Protein AF-Q5C253-F1 (afdb_monomer_lite)

InterPro domains:
  IPR012462 UFSP1/2/DUB, catalytic domain [PF07910] (53-131)

Secondary structure (DSSP, 8-state):
-GGGGT--SSS----GGG-SS--HHHHHHHS--SS-EE-GGGGSPPPTT--------S--EE--TT-TT---TTT-HHHHHHHHHHHHHHHHTSS---PPPPHHHHHHHHHHTTSS-GGGTT------TT--

Foldseek 3Di:
DQVVVVHDPVADCDAQLNDPDHDVLLCVAANDDPQKDKPPVVPDDDDPPDDDDDDDPFIWIQFDACPPNDHLPPACPVVRVVLRVVRRCCSSVVDPHDHRDDPLSLQVVCVVVVNDPPVSRPDSHHDDPVSD

Organism: Schistosoma japonicum (NCBI:txid6182)

Radius of gyration: 17.46 Å; chains: 1; bounding box: 48×32×50 Å

Sequence (132 aa):
MTQKLGFPLDTPLFRRGQALHPVPTIVNWLGPSSELLVCPHEVVKQPPNVGPTYIVTGRYTYKHYLQDGVDDRNWGCAYRSLQTLISWLMWQGEITPGPLPSLRDIQASIVRFGDKPKSFIGSCQWIGSLEL

Structure (mmCIF, N/CA/C/O backbone):
data_AF-Q5C253-F1
#
_entry.id   AF-Q5C253-F1
#
loop_
_atom_site.group_PDB
_atom_site.id
_atom_site.type_symbol
_atom_site.label_atom_id
_atom_site.label_alt_id
_atom_site.label_comp_id
_atom_site.label_asym_id
_atom_site.label_entity_id
_atom_site.label_seq_id
_atom_site.pdbx_PDB_ins_code
_atom_site.Cartn_x
_atom_site.Cartn_y
_atom_site.Cartn_z
_atom_site.occupancy
_atom_site.B_iso_or_equiv
_atom_site.auth_seq_id
_atom_site.auth_comp_id
_atom_site.auth_asym_id
_atom_site.auth_atom_id
_atom_site.pdbx_PDB_model_num
ATOM 1 N N . MET A 1 1 ? 29.293 -9.230 -5.051 1.00 64.81 1 MET A N 1
ATOM 2 C CA . MET A 1 1 ? 28.663 -9.648 -6.325 1.00 64.81 1 MET A CA 1
ATOM 3 C C . MET A 1 1 ? 28.600 -8.475 -7.297 1.00 64.81 1 MET A C 1
ATOM 5 O O . MET A 1 1 ? 29.201 -8.567 -8.353 1.00 64.81 1 MET A O 1
ATOM 9 N N . THR A 1 2 ? 28.008 -7.351 -6.891 1.00 73.94 2 THR A N 1
ATOM 10 C CA . THR A 1 2 ? 27.817 -6.118 -7.680 1.00 73.94 2 THR A CA 1
ATOM 11 C C . THR A 1 2 ? 29.086 -5.570 -8.351 1.00 73.94 2 THR A C 1
ATOM 13 O O . THR A 1 2 ? 29.124 -5.470 -9.571 1.00 73.94 2 THR A O 1
ATOM 16 N N . GLN A 1 3 ? 30.171 -5.345 -7.595 1.00 74.19 3 GLN A N 1
ATOM 17 C CA . GLN A 1 3 ? 31.444 -4.827 -8.133 1.00 74.19 3 GLN A CA 1
ATOM 18 C C . GLN A 1 3 ? 32.096 -5.750 -9.180 1.00 74.19 3 GLN A C 1
ATOM 20 O O . GLN A 1 3 ? 32.710 -5.277 -10.128 1.00 74.19 3 GLN A O 1
ATOM 25 N N . LYS A 1 4 ? 31.944 -7.074 -9.033 1.00 81.88 4 LYS A N 1
ATOM 26 C CA . LYS A 1 4 ? 32.521 -8.059 -9.967 1.00 81.88 4 LYS A CA 1
ATOM 27 C C . LYS A 1 4 ? 31.794 -8.099 -11.313 1.00 81.88 4 LYS A C 1
ATOM 29 O O . LYS A 1 4 ? 32.360 -8.578 -12.284 1.00 81.88 4 LYS A O 1
ATOM 34 N N . LEU A 1 5 ? 30.549 -7.629 -11.348 1.00 84.06 5 LEU A N 1
ATOM 35 C CA . LEU A 1 5 ? 29.691 -7.624 -12.531 1.00 84.06 5 LEU A CA 1
ATOM 36 C C . LEU A 1 5 ? 29.575 -6.224 -13.160 1.00 84.06 5 LEU A C 1
ATOM 38 O O . LEU A 1 5 ? 28.800 -6.045 -14.091 1.00 84.06 5 LEU A O 1
ATOM 42 N N . GLY A 1 6 ? 30.328 -5.235 -12.657 1.00 84.81 6 GLY A N 1
ATOM 43 C CA . GLY A 1 6 ? 30.317 -3.865 -13.182 1.00 84.81 6 GLY A CA 1
ATOM 44 C C . GLY A 1 6 ? 29.033 -3.084 -12.890 1.00 84.81 6 GLY A C 1
ATOM 45 O O . GLY A 1 6 ? 28.764 -2.090 -13.556 1.00 84.81 6 GLY A O 1
ATOM 46 N N . PHE A 1 7 ? 28.231 -3.524 -11.918 1.00 83.12 7 PHE A N 1
ATOM 47 C CA . PHE A 1 7 ? 26.975 -2.861 -11.580 1.00 83.12 7 PHE A CA 1
ATOM 48 C C . PHE A 1 7 ? 27.168 -1.681 -10.607 1.00 83.12 7 PHE A C 1
ATOM 50 O O . PHE A 1 7 ? 28.093 -1.722 -9.786 1.00 83.12 7 PHE A O 1
ATOM 57 N N . PRO A 1 8 ? 26.274 -0.669 -10.644 1.00 81.44 8 PRO A N 1
ATOM 58 C CA . PRO A 1 8 ? 26.268 0.435 -9.685 1.00 81.44 8 PRO A CA 1
ATOM 59 C C . PRO A 1 8 ? 26.183 -0.058 -8.234 1.00 81.44 8 PRO A C 1
ATOM 61 O O . PRO A 1 8 ? 25.472 -1.017 -7.935 1.00 81.44 8 PRO A O 1
ATOM 64 N N . LEU A 1 9 ? 26.930 0.583 -7.330 1.00 81.12 9 LEU A N 1
ATOM 65 C CA . LEU A 1 9 ? 26.964 0.227 -5.903 1.00 81.12 9 LEU A CA 1
ATOM 66 C C . LEU A 1 9 ? 25.911 0.969 -5.066 1.00 81.12 9 LEU A C 1
ATOM 68 O O . LEU A 1 9 ? 25.680 0.598 -3.919 1.00 81.12 9 LEU A O 1
ATOM 72 N N . ASP A 1 10 ? 25.292 2.002 -5.633 1.00 82.06 10 ASP A N 1
ATOM 73 C CA . ASP A 1 10 ? 24.232 2.817 -5.029 1.00 82.06 10 ASP A CA 1
ATOM 74 C C . ASP A 1 10 ? 22.848 2.159 -5.120 1.00 82.06 10 ASP A C 1
ATOM 76 O O . ASP A 1 10 ? 21.950 2.481 -4.347 1.00 82.06 10 ASP A O 1
ATOM 80 N N . THR A 1 11 ? 22.692 1.201 -6.034 1.00 72.75 11 THR A N 1
ATOM 81 C CA . THR A 1 11 ? 21.436 0.501 -6.272 1.00 72.75 11 THR A CA 1
ATOM 82 C C . THR A 1 11 ? 21.548 -0.944 -5.790 1.00 72.75 11 THR A C 1
ATOM 84 O O . THR A 1 11 ? 22.393 -1.705 -6.278 1.00 72.75 11 THR A O 1
ATOM 87 N N . PRO A 1 12 ? 20.702 -1.388 -4.848 1.00 73.81 12 PRO A N 1
ATOM 88 C CA . PRO A 1 12 ? 20.632 -2.800 -4.523 1.00 73.81 12 PRO A CA 1
ATOM 89 C C . PRO A 1 12 ? 20.084 -3.555 -5.737 1.00 73.81 12 PRO A C 1
ATOM 91 O O . PRO A 1 12 ? 18.991 -3.256 -6.198 1.00 73.81 12 PRO A O 1
ATOM 94 N N . LEU A 1 13 ? 20.849 -4.509 -6.269 1.00 73.31 13 LEU A N 1
ATOM 95 C CA . LEU A 1 13 ? 20.460 -5.295 -7.455 1.00 73.31 13 LEU A CA 1
ATOM 96 C C . LEU A 1 13 ? 20.352 -6.800 -7.182 1.00 73.31 13 LEU A C 1
ATOM 98 O O . LEU A 1 13 ? 19.805 -7.549 -7.983 1.00 73.31 13 LEU A O 1
ATOM 102 N N . PHE A 1 14 ? 20.889 -7.257 -6.049 1.00 77.81 14 PHE A N 1
ATOM 103 C CA . PHE A 1 14 ? 20.964 -8.674 -5.686 1.00 77.81 14 PHE A CA 1
ATOM 104 C C . PHE A 1 14 ? 20.237 -8.949 -4.367 1.00 77.81 14 PHE A C 1
ATOM 106 O O . PHE A 1 14 ? 20.793 -9.571 -3.459 1.00 77.81 14 PHE A O 1
ATOM 113 N N . ARG A 1 15 ? 18.995 -8.468 -4.235 1.00 74.31 15 ARG A N 1
ATOM 114 C CA . ARG A 1 15 ? 18.110 -8.829 -3.115 1.00 74.31 15 ARG A CA 1
ATOM 115 C C . ARG A 1 15 ? 17.154 -9.944 -3.523 1.00 74.31 15 ARG A C 1
ATOM 117 O O . ARG A 1 15 ? 16.723 -10.018 -4.668 1.00 74.31 15 ARG A O 1
ATOM 124 N N . ARG A 1 16 ? 16.771 -10.801 -2.568 1.00 67.88 16 ARG A N 1
ATOM 125 C CA . ARG A 1 16 ? 15.844 -11.926 -2.823 1.00 67.88 16 ARG A CA 1
ATOM 126 C C . ARG A 1 16 ? 14.504 -11.472 -3.420 1.00 67.88 16 ARG A C 1
ATOM 128 O O . ARG A 1 16 ? 13.940 -12.203 -4.224 1.00 67.88 16 ARG A O 1
ATOM 135 N N . GLY A 1 17 ? 14.020 -10.283 -3.048 1.00 64.81 17 GLY A N 1
ATOM 136 C CA . GLY A 1 17 ? 12.795 -9.701 -3.609 1.00 64.81 17 GLY A CA 1
ATOM 137 C C . GLY A 1 17 ? 12.914 -9.312 -5.088 1.00 64.81 17 GLY A C 1
ATOM 138 O O . GLY A 1 17 ? 11.961 -9.464 -5.848 1.00 64.81 17 GLY A O 1
ATOM 139 N N . GLN A 1 18 ? 14.114 -8.922 -5.524 1.00 73.12 18 GLN A N 1
ATOM 140 C CA . GLN A 1 18 ? 14.404 -8.480 -6.893 1.00 73.12 18 GLN A CA 1
ATOM 141 C C . GLN A 1 18 ? 14.678 -9.640 -7.858 1.00 73.12 18 GLN A C 1
ATOM 143 O O . GLN A 1 18 ? 14.980 -9.422 -9.030 1.00 73.12 18 GLN A O 1
ATOM 148 N N . ALA A 1 19 ? 14.587 -10.886 -7.386 1.00 74.19 19 ALA A N 1
ATOM 149 C CA . ALA A 1 19 ? 14.755 -12.049 -8.239 1.00 74.19 19 ALA A CA 1
ATOM 150 C C . ALA A 1 19 ? 13.689 -12.066 -9.351 1.00 74.19 19 ALA A C 1
ATOM 152 O O . ALA A 1 19 ? 12.502 -11.820 -9.109 1.00 74.19 19 ALA A O 1
ATOM 153 N N . LEU A 1 20 ? 14.109 -12.403 -10.579 1.00 67.69 20 LEU A N 1
ATOM 154 C CA . LEU A 1 20 ? 13.197 -12.559 -11.721 1.00 67.69 20 LEU A CA 1
ATOM 155 C C . LEU A 1 20 ? 12.074 -13.544 -11.386 1.00 67.69 20 LEU A C 1
ATOM 157 O O . LEU A 1 20 ? 10.906 -13.231 -11.614 1.00 67.69 20 LEU A O 1
ATOM 161 N N . HIS A 1 21 ? 12.442 -14.658 -10.750 1.00 72.69 21 HIS A N 1
ATOM 162 C CA . HIS A 1 21 ? 11.536 -15.587 -10.087 1.00 72.69 21 HIS A CA 1
ATOM 163 C C . HIS A 1 21 ? 11.567 -15.316 -8.581 1.00 72.69 21 HIS A C 1
ATOM 165 O O . HIS A 1 21 ? 12.562 -15.653 -7.929 1.00 72.69 21 HIS A O 1
ATOM 171 N N . PRO A 1 22 ? 10.527 -14.682 -8.017 1.00 71.12 22 PRO A N 1
ATOM 172 C CA . PRO A 1 22 ? 10.497 -14.396 -6.594 1.00 71.12 22 PRO A CA 1
ATOM 173 C C . PRO A 1 22 ? 10.530 -15.682 -5.777 1.00 71.12 22 PRO A C 1
ATOM 175 O O . PRO A 1 22 ? 9.996 -16.713 -6.189 1.00 71.12 22 PRO A O 1
ATOM 178 N N . VAL A 1 23 ? 11.121 -15.613 -4.584 1.00 76.62 23 VAL A N 1
ATOM 179 C CA . VAL A 1 23 ? 11.078 -16.746 -3.655 1.00 76.62 23 VAL A CA 1
ATOM 180 C C . VAL A 1 23 ? 9.616 -17.091 -3.317 1.00 76.62 23 VAL A C 1
ATOM 182 O O . VAL A 1 23 ? 8.826 -16.167 -3.092 1.00 76.62 23 VAL A O 1
ATOM 185 N N . PRO A 1 24 ? 9.240 -18.384 -3.233 1.00 79.94 24 PRO A N 1
ATOM 186 C CA . PRO A 1 24 ? 7.850 -18.794 -3.003 1.00 79.94 24 PRO A CA 1
ATOM 187 C C . PRO A 1 24 ? 7.199 -18.117 -1.791 1.00 79.94 24 PRO A C 1
ATOM 189 O O . PRO A 1 24 ? 6.029 -17.757 -1.820 1.00 79.94 24 PRO A O 1
ATOM 192 N N . THR A 1 25 ? 7.981 -17.858 -0.742 1.00 79.56 25 THR A N 1
ATOM 193 C CA . THR A 1 25 ? 7.508 -17.187 0.472 1.00 79.56 25 THR A CA 1
ATOM 194 C C . THR A 1 25 ? 7.038 -15.750 0.242 1.00 79.56 25 THR A C 1
ATOM 196 O O . THR A 1 25 ? 6.094 -15.334 0.899 1.00 79.56 25 THR A O 1
ATOM 199 N N . ILE A 1 26 ? 7.646 -14.993 -0.680 1.00 85.31 26 ILE A N 1
ATOM 200 C CA . ILE A 1 26 ? 7.186 -13.637 -1.036 1.00 85.31 26 ILE A CA 1
ATOM 201 C C . ILE A 1 26 ? 5.883 -13.722 -1.827 1.00 85.31 26 ILE A C 1
ATOM 203 O O . ILE A 1 26 ? 4.948 -12.966 -1.567 1.00 85.31 26 ILE A O 1
ATOM 207 N N . VAL A 1 27 ? 5.812 -14.670 -2.764 1.00 86.81 27 VAL A N 1
ATOM 208 C CA . VAL A 1 27 ? 4.632 -14.885 -3.612 1.00 86.81 27 VAL A CA 1
ATOM 209 C C . VAL A 1 27 ? 3.413 -15.262 -2.770 1.00 86.81 27 VAL A C 1
ATOM 211 O O . VAL A 1 27 ? 2.324 -14.783 -3.057 1.00 86.81 27 VAL A O 1
ATOM 214 N N . ASN A 1 28 ? 3.593 -16.023 -1.688 1.00 89.38 28 ASN A N 1
ATOM 215 C CA . ASN A 1 28 ? 2.497 -16.378 -0.782 1.00 89.38 28 ASN A CA 1
ATOM 216 C C . ASN A 1 28 ? 1.805 -15.159 -0.148 1.00 89.38 28 ASN A C 1
ATOM 218 O O . ASN A 1 28 ? 0.614 -15.225 0.133 1.00 89.38 28 ASN A O 1
ATOM 222 N N . TRP A 1 29 ? 2.537 -14.067 0.092 1.00 89.38 29 TRP A N 1
ATOM 223 C CA . TRP A 1 29 ? 1.990 -12.868 0.739 1.00 89.38 29 TRP A CA 1
ATOM 224 C C . TRP A 1 29 ? 1.583 -11.780 -0.250 1.00 89.38 29 TRP A C 1
ATOM 226 O O . TRP A 1 29 ? 0.618 -11.059 -0.011 1.00 89.38 29 TRP A O 1
ATOM 236 N N . LEU A 1 30 ? 2.345 -11.628 -1.334 1.00 92.81 30 LEU A N 1
ATOM 237 C CA . LEU A 1 30 ? 2.271 -10.464 -2.220 1.00 92.81 30 LEU A CA 1
ATOM 238 C C . LEU A 1 30 ? 1.981 -10.830 -3.675 1.00 92.81 30 LEU A C 1
ATOM 240 O O . LEU A 1 30 ? 1.705 -9.946 -4.485 1.00 92.81 30 LEU A O 1
ATOM 244 N N . GLY A 1 31 ? 2.120 -12.106 -4.023 1.00 91.31 31 GLY A N 1
ATOM 245 C CA . GLY A 1 31 ? 2.022 -12.593 -5.387 1.00 91.31 31 GLY A CA 1
ATOM 246 C C . GLY A 1 31 ? 0.624 -12.452 -5.982 1.00 91.31 31 GLY A C 1
ATOM 247 O O . GLY A 1 31 ? -0.349 -12.225 -5.260 1.00 91.31 31 GLY A O 1
ATOM 248 N N . PRO A 1 32 ? 0.517 -12.599 -7.311 1.00 92.31 32 PRO A N 1
ATOM 249 C CA . PRO A 1 32 ? -0.777 -12.621 -7.968 1.00 92.31 32 PRO A CA 1
ATOM 250 C C . PRO A 1 32 ? -1.607 -13.811 -7.469 1.00 92.31 32 PRO A C 1
ATOM 252 O O . PRO A 1 32 ? -1.093 -14.919 -7.306 1.00 92.31 32 PRO A O 1
ATOM 255 N N . SER A 1 33 ? -2.896 -13.581 -7.245 1.00 91.81 33 SER A N 1
ATOM 256 C CA . SER A 1 33 ? -3.872 -14.594 -6.829 1.00 91.81 33 SER A CA 1
ATOM 257 C C . SER A 1 33 ? -5.248 -14.259 -7.415 1.00 91.81 33 SER A C 1
ATOM 259 O O . SER A 1 33 ? -5.359 -13.343 -8.228 1.00 91.81 33 SER A O 1
ATOM 261 N N . SER A 1 34 ? -6.308 -14.970 -7.011 1.00 90.12 34 SER A N 1
ATOM 262 C CA . SER A 1 34 ? -7.678 -14.561 -7.360 1.00 90.12 34 SER A CA 1
ATOM 263 C C . SER A 1 34 ? -8.040 -13.176 -6.810 1.00 90.12 34 SER A C 1
ATOM 265 O O . SER A 1 34 ? -8.873 -12.496 -7.396 1.00 90.12 34 SER A O 1
ATOM 267 N N . GLU A 1 35 ? -7.385 -12.749 -5.723 1.00 89.25 35 GLU A N 1
ATOM 268 C CA . GLU A 1 35 ? -7.692 -11.511 -4.994 1.00 89.25 35 GLU A CA 1
ATOM 269 C C . GLU A 1 35 ? -6.663 -10.393 -5.219 1.00 89.25 35 GLU A C 1
ATOM 271 O O . GLU A 1 35 ? -6.932 -9.228 -4.918 1.00 89.25 35 GLU A O 1
ATOM 276 N N . LEU A 1 36 ? -5.457 -10.732 -5.689 1.00 93.94 36 LEU A N 1
ATOM 277 C CA . LEU A 1 36 ? -4.323 -9.810 -5.753 1.00 93.94 36 LEU A CA 1
ATOM 278 C C . LEU A 1 36 ? -3.800 -9.651 -7.177 1.00 93.94 36 LEU A C 1
ATOM 280 O O . LEU A 1 36 ? -3.438 -10.621 -7.843 1.00 93.94 36 LEU A O 1
ATOM 284 N N . LEU A 1 37 ? -3.677 -8.393 -7.597 1.00 96.06 37 LEU A N 1
ATOM 285 C CA . LEU A 1 37 ? -2.987 -8.001 -8.822 1.00 96.06 37 LEU A CA 1
ATOM 286 C C . LEU A 1 37 ? -1.587 -7.487 -8.483 1.00 96.06 37 LEU A C 1
ATOM 288 O O . LEU A 1 37 ? -1.409 -6.713 -7.540 1.00 96.06 37 LEU A O 1
ATOM 292 N N . VAL A 1 38 ? -0.598 -7.870 -9.287 1.00 95.50 38 VAL A N 1
ATOM 293 C CA . VAL A 1 38 ? 0.780 -7.371 -9.191 1.00 95.50 38 VAL A CA 1
ATOM 294 C C . VAL A 1 38 ? 1.081 -6.557 -10.438 1.00 95.50 38 VAL A C 1
ATOM 296 O O . VAL A 1 38 ? 0.801 -7.010 -11.543 1.00 95.50 38 VAL A O 1
ATOM 299 N N . CYS A 1 39 ? 1.618 -5.350 -10.249 1.00 95.56 39 CYS A N 1
ATOM 300 C CA . CYS A 1 39 ? 1.952 -4.416 -11.326 1.00 95.56 39 CYS A CA 1
ATOM 301 C C . CYS A 1 39 ? 0.857 -4.241 -12.402 1.00 95.56 39 CYS A C 1
ATOM 303 O O . CYS A 1 39 ? 1.159 -4.325 -13.592 1.00 95.56 39 CYS A O 1
ATOM 305 N N . PRO A 1 40 ? -0.410 -3.942 -12.050 1.00 95.88 40 PRO A N 1
ATOM 306 C CA . PRO A 1 40 ? -1.465 -3.793 -13.058 1.00 95.88 40 PRO A CA 1
ATOM 307 C C . PRO A 1 40 ? -1.182 -2.677 -14.080 1.00 95.88 40 PRO A C 1
ATOM 309 O O . PRO A 1 40 ? -1.762 -2.676 -15.159 1.00 95.88 40 PRO A O 1
ATOM 312 N N . HIS A 1 41 ? -0.279 -1.738 -13.779 1.00 93.75 41 HIS A N 1
ATOM 313 C CA . HIS A 1 41 ? 0.139 -0.708 -14.730 1.00 93.75 41 HIS A CA 1
ATOM 314 C C . HIS A 1 41 ? 0.914 -1.270 -15.938 1.00 93.75 41 HIS A C 1
ATOM 316 O O . HIS A 1 41 ? 0.902 -0.641 -16.991 1.00 93.75 41 HIS A O 1
ATOM 322 N N . GLU A 1 42 ? 1.551 -2.443 -15.824 1.00 92.69 42 GLU A N 1
ATOM 323 C CA . GLU A 1 42 ? 2.349 -3.048 -16.906 1.00 92.69 42 GLU A CA 1
ATOM 324 C C . GLU A 1 42 ? 1.486 -3.508 -18.092 1.00 92.69 42 GLU A C 1
ATOM 326 O O . GLU A 1 42 ? 1.974 -3.591 -19.217 1.00 92.69 42 GLU A O 1
ATOM 331 N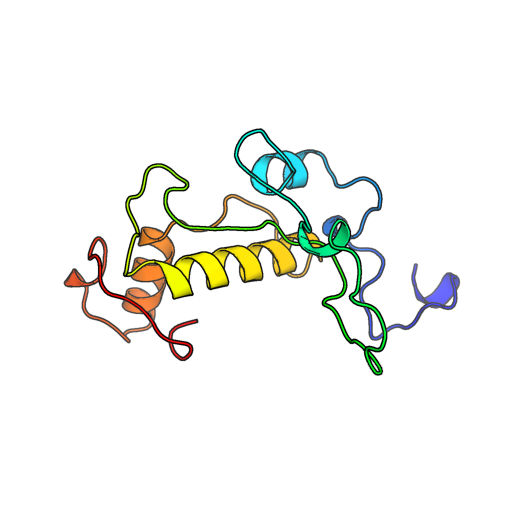 N . VAL A 1 43 ? 0.193 -3.773 -17.869 1.00 92.19 43 VAL A N 1
ATOM 332 C CA . VAL A 1 43 ? -0.744 -4.182 -18.931 1.00 92.19 43 VAL A CA 1
ATOM 333 C C . VAL A 1 43 ? -1.478 -3.002 -19.577 1.00 92.19 43 VAL A C 1
ATOM 335 O O . VAL A 1 43 ? -2.238 -3.187 -20.531 1.00 92.19 43 VAL A O 1
ATOM 338 N N . VAL A 1 44 ? -1.268 -1.780 -19.080 1.00 91.94 44 VAL A N 1
ATOM 339 C CA . VAL A 1 44 ? -1.914 -0.575 -19.607 1.00 91.94 44 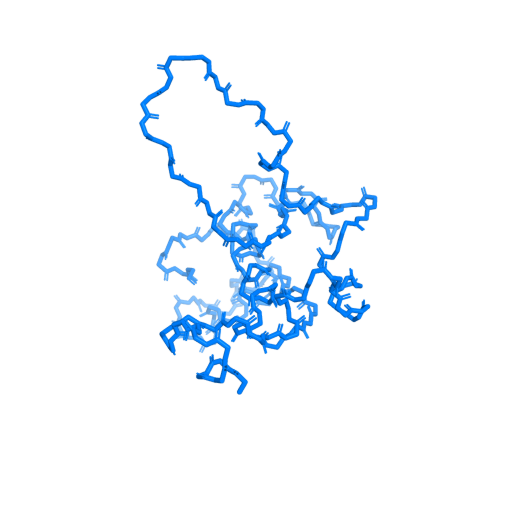VAL A CA 1
ATOM 340 C C . VAL A 1 44 ? -1.122 -0.052 -20.801 1.00 91.94 44 VAL A C 1
ATOM 342 O O . VAL A 1 44 ? 0.057 0.282 -20.696 1.00 91.94 44 VAL A O 1
ATOM 345 N N . LYS A 1 45 ? -1.783 0.057 -21.958 1.00 89.25 45 LYS A N 1
ATOM 346 C CA . LYS A 1 45 ? -1.181 0.678 -23.144 1.00 89.25 45 LYS A CA 1
ATOM 347 C C . LYS A 1 45 ? -0.974 2.167 -22.893 1.00 89.25 45 LYS A C 1
ATOM 349 O O . LYS A 1 45 ? -1.898 2.851 -22.456 1.00 89.25 45 LYS A O 1
ATOM 354 N N . GLN A 1 46 ? 0.210 2.674 -23.225 1.00 86.19 46 GLN A N 1
ATOM 355 C CA . GLN A 1 46 ? 0.432 4.114 -23.212 1.00 86.19 46 GLN A CA 1
ATOM 356 C C . GLN A 1 46 ? -0.476 4.792 -24.254 1.00 86.19 46 GLN A C 1
ATOM 358 O O . GLN A 1 46 ? -0.628 4.262 -25.362 1.00 86.19 46 GLN A O 1
ATOM 363 N N . PRO A 1 47 ? -1.098 5.936 -23.919 1.00 86.75 47 PRO A N 1
ATOM 364 C CA . PRO A 1 47 ? -1.856 6.699 -24.898 1.00 86.75 47 PRO A CA 1
ATOM 365 C C . PRO A 1 47 ? -0.948 7.170 -26.053 1.00 86.75 47 PRO A C 1
ATOM 367 O O . PRO A 1 47 ? 0.270 7.240 -25.894 1.00 86.75 47 PRO A O 1
ATOM 370 N N . PRO A 1 48 ? -1.496 7.481 -27.240 1.00 88.88 48 PRO A N 1
ATOM 371 C CA . PRO A 1 48 ? -0.719 8.116 -28.302 1.00 88.88 48 PRO A CA 1
ATOM 372 C C . PRO A 1 48 ? -0.393 9.578 -27.944 1.00 88.88 48 PRO A C 1
ATOM 374 O O . PRO A 1 48 ? -1.152 10.229 -27.228 1.00 88.88 48 PRO A O 1
ATOM 377 N N . ASN A 1 49 ? 0.699 10.116 -28.498 1.00 88.06 49 ASN A N 1
ATOM 378 C CA . ASN A 1 49 ? 1.106 11.529 -28.376 1.00 88.06 49 ASN A CA 1
ATOM 379 C C . ASN A 1 49 ? 1.429 12.016 -26.949 1.00 88.06 49 ASN A C 1
ATOM 381 O O . ASN A 1 49 ? 1.216 13.185 -26.626 1.00 88.06 49 ASN A O 1
ATOM 385 N N . VAL A 1 50 ? 1.959 11.144 -26.092 1.00 86.81 50 VAL A N 1
ATOM 386 C CA . VAL A 1 50 ? 2.432 11.526 -24.750 1.00 86.81 50 VAL A CA 1
ATOM 387 C C . VAL A 1 50 ? 3.897 11.948 -24.827 1.00 86.81 50 VAL A C 1
ATOM 389 O O . VAL A 1 50 ? 4.681 11.370 -25.578 1.00 86.81 50 VAL A O 1
ATOM 392 N N . GLY A 1 51 ? 4.272 12.962 -24.046 1.00 89.06 51 GLY A N 1
ATOM 393 C CA . GLY A 1 51 ? 5.674 13.320 -23.835 1.00 89.06 51 GLY A CA 1
ATOM 394 C C . GLY A 1 51 ? 6.438 12.268 -23.013 1.00 89.06 51 GLY A C 1
ATOM 395 O O . GLY A 1 51 ? 5.929 11.170 -22.760 1.00 89.06 51 GLY A O 1
ATOM 396 N N . PRO A 1 52 ? 7.660 12.597 -22.555 1.00 90.06 52 PRO A N 1
ATOM 397 C CA . PRO A 1 52 ? 8.430 11.725 -21.673 1.00 90.06 52 PRO A CA 1
ATOM 398 C C . PRO A 1 52 ? 7.592 11.256 -20.476 1.00 90.06 52 PRO A C 1
ATOM 400 O O . PRO A 1 52 ? 6.994 12.066 -19.770 1.00 90.06 52 PRO A O 1
ATOM 403 N N . THR A 1 53 ? 7.539 9.941 -20.269 1.00 89.62 53 THR A N 1
ATOM 404 C CA . THR A 1 53 ? 6.741 9.299 -19.218 1.00 89.62 53 THR A CA 1
ATOM 405 C C . THR A 1 53 ? 7.669 8.606 -18.232 1.00 89.62 53 THR A C 1
ATOM 407 O O . THR A 1 53 ? 8.555 7.855 -18.635 1.00 89.62 53 THR A O 1
ATOM 410 N N . TYR A 1 54 ? 7.439 8.832 -16.940 1.00 90.25 54 TYR A N 1
ATOM 411 C CA . TYR A 1 54 ? 8.188 8.208 -15.854 1.00 90.25 54 TYR A CA 1
ATOM 412 C C . TYR A 1 54 ? 7.233 7.351 -15.032 1.00 90.25 54 TYR A C 1
ATOM 414 O O . TYR A 1 54 ? 6.179 7.822 -14.606 1.00 90.25 54 TYR A O 1
ATOM 422 N N . ILE A 1 55 ? 7.598 6.090 -14.830 1.00 91.25 55 ILE A N 1
ATOM 423 C CA . ILE A 1 55 ? 6.814 5.119 -14.066 1.00 91.25 55 ILE A CA 1
ATOM 424 C C . ILE A 1 55 ? 7.647 4.563 -12.918 1.00 91.25 55 ILE A C 1
ATOM 426 O O . ILE A 1 55 ? 8.875 4.665 -12.905 1.00 91.25 55 ILE A O 1
ATOM 430 N N . VAL A 1 56 ? 6.962 3.969 -11.944 1.00 92.38 56 VAL A N 1
ATOM 431 C CA . VAL A 1 56 ? 7.615 3.258 -10.847 1.00 92.38 56 VAL A CA 1
ATOM 432 C C . VAL A 1 56 ? 8.506 2.138 -11.391 1.00 92.38 56 VAL A C 1
ATOM 434 O O . VAL A 1 56 ? 8.153 1.449 -12.343 1.00 92.38 56 VAL A O 1
ATOM 437 N N . THR A 1 57 ? 9.673 1.957 -10.777 1.00 89.94 57 THR A N 1
ATOM 438 C CA . THR A 1 57 ? 10.555 0.817 -11.049 1.00 89.94 57 THR A CA 1
ATOM 439 C C . THR A 1 57 ? 10.352 -0.246 -9.974 1.00 89.94 57 THR A C 1
ATOM 441 O O . THR A 1 57 ? 10.318 0.069 -8.785 1.00 89.94 57 THR A O 1
ATOM 444 N N . GLY A 1 58 ? 10.247 -1.509 -10.384 1.00 90.31 58 GLY A N 1
ATOM 445 C CA . GLY A 1 58 ? 10.075 -2.643 -9.478 1.00 90.31 58 GLY A CA 1
ATOM 446 C C . GLY A 1 58 ? 8.614 -3.013 -9.209 1.00 90.31 58 GLY A C 1
ATOM 447 O O . GLY A 1 58 ? 7.680 -2.299 -9.569 1.00 90.31 58 GLY A O 1
ATOM 448 N N . ARG A 1 59 ? 8.426 -4.183 -8.589 1.00 92.44 59 ARG A N 1
ATOM 449 C CA . ARG A 1 59 ? 7.105 -4.775 -8.349 1.00 92.44 59 ARG A CA 1
ATOM 450 C C . ARG A 1 59 ? 6.361 -4.179 -7.156 1.00 92.44 59 ARG A C 1
ATOM 452 O O . ARG A 1 59 ? 6.973 -3.837 -6.151 1.00 92.44 59 ARG A O 1
ATOM 459 N N . TYR A 1 60 ? 5.035 -4.128 -7.254 1.00 96.00 60 TYR A N 1
ATOM 460 C CA . TYR A 1 60 ? 4.129 -3.842 -6.141 1.00 96.00 60 TYR A CA 1
ATOM 461 C C . TYR A 1 60 ? 2.821 -4.623 -6.292 1.00 96.00 60 TYR A C 1
ATOM 463 O O . TYR A 1 60 ? 2.397 -4.954 -7.402 1.00 96.00 60 TYR A O 1
ATOM 471 N N . THR A 1 61 ? 2.168 -4.884 -5.167 1.00 96.88 61 THR A N 1
ATOM 472 C CA . THR A 1 61 ? 0.848 -5.510 -5.091 1.00 96.88 61 THR A CA 1
ATOM 473 C C . THR A 1 61 ? -0.206 -4.423 -4.966 1.00 96.88 61 THR A C 1
ATOM 475 O O . THR A 1 61 ? -0.122 -3.562 -4.091 1.00 96.88 61 THR A O 1
ATOM 478 N N . TYR A 1 62 ? -1.202 -4.445 -5.844 1.00 97.69 62 TYR A N 1
ATOM 479 C CA . TYR A 1 62 ? -2.279 -3.467 -5.838 1.00 97.69 62 TYR A CA 1
ATOM 480 C C . TYR A 1 62 ? -3.275 -3.772 -4.717 1.00 97.69 62 TYR A C 1
ATOM 482 O O . TYR A 1 62 ? -3.955 -4.802 -4.736 1.00 97.69 62 TYR A O 1
ATOM 490 N N . LYS A 1 63 ? -3.358 -2.866 -3.738 1.00 97.69 63 LYS A N 1
ATOM 491 C CA . LYS A 1 63 ? -4.326 -2.938 -2.642 1.00 97.69 63 LYS A CA 1
ATOM 492 C C . LYS A 1 63 ? -5.426 -1.906 -2.849 1.00 97.69 63 LYS A C 1
ATOM 494 O O . LYS A 1 63 ? -5.158 -0.757 -3.196 1.00 97.69 63 LYS A O 1
ATOM 499 N N . HIS A 1 64 ? -6.667 -2.328 -2.637 1.00 96.94 64 HIS A N 1
ATOM 500 C CA . HIS A 1 64 ? -7.860 -1.527 -2.903 1.00 96.94 64 HIS A CA 1
ATOM 501 C C . HIS A 1 64 ? -8.977 -1.829 -1.898 1.00 96.94 64 HIS A C 1
ATOM 503 O O . HIS A 1 64 ? -8.840 -2.696 -1.034 1.00 96.94 64 HIS A O 1
ATOM 509 N N . TYR A 1 65 ? -10.082 -1.090 -2.006 1.00 97.62 65 TYR A N 1
ATOM 510 C CA . TYR A 1 65 ? -11.248 -1.247 -1.139 1.00 97.62 65 TYR A CA 1
ATOM 511 C C . TYR A 1 65 ? -11.834 -2.658 -1.166 1.00 97.62 65 TYR A C 1
ATOM 513 O O . TYR A 1 65 ? -11.746 -3.344 -2.184 1.00 97.62 65 TYR A O 1
ATOM 521 N N . LEU A 1 66 ? -12.505 -3.038 -0.075 1.00 96.38 66 LEU A N 1
ATOM 522 C CA . LEU A 1 66 ? -13.241 -4.302 0.072 1.00 96.38 66 LEU A CA 1
ATOM 523 C C . LEU A 1 66 ? -12.358 -5.559 0.072 1.00 96.38 66 LEU A C 1
ATOM 525 O O . LEU A 1 66 ? -12.860 -6.673 -0.045 1.00 96.38 66 LEU A O 1
ATOM 529 N N . GLN A 1 67 ? -11.046 -5.396 0.242 1.00 95.44 67 GLN A N 1
ATOM 530 C CA . GLN A 1 67 ? -10.122 -6.505 0.455 1.00 95.44 67 GLN A CA 1
ATOM 531 C C . GLN A 1 67 ? -10.024 -6.887 1.936 1.00 95.44 67 GLN A C 1
ATOM 533 O O . GLN A 1 67 ? -10.316 -6.089 2.832 1.00 95.44 67 GLN A O 1
ATOM 538 N N . ASP A 1 68 ? -9.537 -8.104 2.188 1.00 93.94 68 ASP A N 1
ATOM 539 C CA . ASP A 1 68 ? -9.238 -8.634 3.526 1.00 93.94 68 ASP A CA 1
ATOM 540 C C . ASP A 1 68 ? -10.472 -8.686 4.455 1.00 93.94 68 ASP A C 1
ATOM 542 O O . ASP A 1 68 ? -10.348 -8.639 5.677 1.00 93.94 68 ASP A O 1
ATOM 546 N N . GLY A 1 69 ? -11.677 -8.760 3.874 1.00 94.56 69 GLY A N 1
ATOM 547 C CA . GLY A 1 69 ? -12.943 -8.829 4.610 1.00 94.56 69 GLY A CA 1
ATOM 548 C C . GLY A 1 69 ? -13.358 -7.527 5.304 1.00 94.56 69 GLY A C 1
ATOM 549 O O . GLY A 1 69 ? -14.206 -7.566 6.194 1.00 94.56 69 GLY A O 1
ATOM 550 N N . VAL A 1 70 ? -12.777 -6.381 4.928 1.00 95.94 70 VAL A N 1
ATOM 551 C CA . VAL A 1 70 ? -13.080 -5.075 5.533 1.00 95.94 70 VAL A CA 1
ATOM 552 C C . VAL A 1 70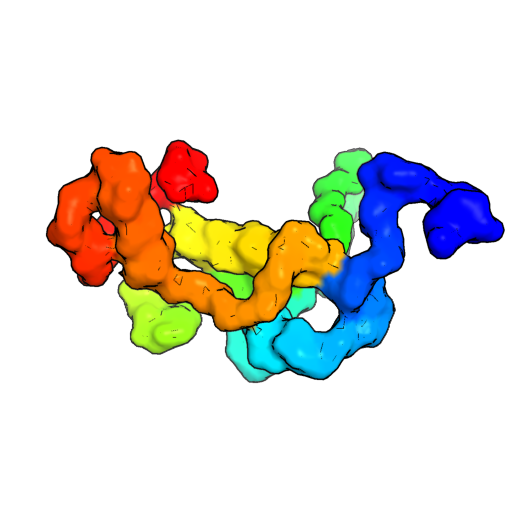 ? -13.850 -4.189 4.559 1.00 95.94 70 VAL A C 1
ATOM 554 O O . VAL A 1 70 ? -13.403 -3.960 3.438 1.00 95.94 70 VAL A O 1
ATOM 557 N N . ASP A 1 71 ? -14.978 -3.635 5.011 1.00 97.25 71 ASP A N 1
ATOM 558 C CA . ASP A 1 71 ? -15.684 -2.566 4.302 1.00 97.25 71 ASP A CA 1
ATOM 559 C C . ASP A 1 71 ? -15.069 -1.200 4.621 1.00 97.25 71 ASP A C 1
ATOM 561 O O . ASP A 1 71 ? -15.460 -0.501 5.558 1.00 97.25 71 ASP A O 1
ATOM 565 N N . ASP A 1 72 ? -14.057 -0.840 3.839 1.00 97.31 72 ASP A N 1
ATOM 566 C CA . ASP A 1 72 ? -13.296 0.393 3.999 1.00 97.31 72 ASP A CA 1
ATOM 567 C C . ASP A 1 72 ? -13.680 1.501 3.003 1.00 97.31 72 ASP A C 1
ATOM 569 O O . ASP A 1 72 ? -12.923 2.450 2.762 1.00 97.31 72 ASP A O 1
ATOM 573 N N . ARG A 1 73 ? -14.887 1.408 2.430 1.00 97.25 73 ARG A N 1
ATOM 574 C CA . ARG A 1 73 ? -15.427 2.428 1.523 1.00 97.25 73 ARG A CA 1
ATOM 575 C C . ARG A 1 73 ? -15.474 3.791 2.217 1.00 97.25 73 ARG A C 1
ATOM 577 O O . ARG A 1 73 ? -15.948 3.913 3.340 1.00 97.25 73 ARG A O 1
ATOM 584 N N . ASN A 1 74 ? -15.021 4.828 1.515 1.00 95.50 74 ASN A N 1
ATOM 585 C CA . ASN A 1 74 ? -14.992 6.231 1.958 1.00 95.50 74 ASN A CA 1
ATOM 586 C C . ASN A 1 74 ? -13.980 6.594 3.063 1.00 95.50 74 ASN A C 1
ATOM 588 O O . ASN A 1 74 ? -13.844 7.779 3.354 1.00 95.50 74 ASN A O 1
ATOM 592 N N . TRP A 1 75 ? -13.242 5.642 3.648 1.00 97.12 75 TRP A N 1
ATOM 593 C CA . TRP A 1 75 ? -12.250 5.954 4.696 1.00 97.12 75 TRP A CA 1
ATOM 594 C C . TRP A 1 75 ? -10.905 5.226 4.553 1.00 97.12 75 TRP A C 1
ATOM 596 O O . TRP A 1 75 ? -9.897 5.676 5.096 1.00 97.12 75 TRP A O 1
ATOM 606 N N . GLY A 1 76 ? -10.851 4.146 3.770 1.00 97.19 76 GLY A N 1
ATOM 607 C CA . GLY A 1 76 ? -9.668 3.299 3.616 1.00 97.19 76 GLY A CA 1
ATOM 608 C C . GLY A 1 76 ? -8.608 3.779 2.619 1.00 97.19 76 GLY A C 1
ATOM 609 O O . GLY A 1 76 ? -7.599 3.099 2.461 1.00 97.19 76 GLY A O 1
ATOM 610 N N . CYS A 1 77 ? -8.804 4.900 1.907 1.00 96.50 77 CYS A N 1
ATOM 611 C CA . CYS A 1 77 ? -7.976 5.245 0.733 1.00 96.50 77 CYS A CA 1
ATOM 612 C C . CYS A 1 77 ? -6.479 5.274 1.060 1.00 96.50 77 CYS A C 1
ATOM 614 O O . CYS A 1 77 ? -5.688 4.580 0.424 1.00 96.50 77 CYS A O 1
ATOM 616 N N . ALA A 1 78 ? -6.100 6.032 2.087 1.00 97.62 78 ALA A N 1
ATOM 617 C CA . ALA A 1 78 ? -4.711 6.167 2.497 1.00 97.62 78 ALA A CA 1
ATOM 618 C C . ALA A 1 78 ? -4.143 4.857 3.064 1.00 97.62 78 ALA A C 1
ATOM 620 O O . ALA A 1 78 ? -2.994 4.523 2.787 1.00 97.62 78 ALA A O 1
ATOM 621 N N . TYR A 1 79 ? -4.957 4.052 3.754 1.00 98.19 79 TYR A N 1
ATOM 622 C CA . TYR A 1 79 ? -4.545 2.729 4.226 1.00 98.19 79 TYR A CA 1
ATOM 623 C C . TYR A 1 79 ? -4.188 1.789 3.068 1.00 98.19 79 TYR A C 1
ATOM 625 O O . TYR A 1 79 ? -3.158 1.119 3.114 1.00 98.19 79 TYR A O 1
ATOM 633 N N . ARG A 1 80 ? -5.002 1.745 2.007 1.00 97.81 80 ARG A N 1
ATOM 634 C CA . ARG A 1 80 ? -4.741 0.894 0.832 1.00 97.81 80 ARG A CA 1
ATOM 635 C C . ARG A 1 80 ? -3.541 1.383 0.020 1.00 97.81 80 ARG A C 1
ATOM 637 O O . ARG A 1 80 ? -2.738 0.563 -0.435 1.00 97.81 80 ARG A O 1
ATOM 644 N N . SER A 1 81 ? -3.354 2.700 -0.077 1.00 97.69 81 SER A N 1
ATOM 645 C CA . SER A 1 81 ? -2.130 3.295 -0.628 1.00 97.69 81 SER A CA 1
ATOM 646 C C . SER A 1 81 ? -0.892 2.893 0.179 1.00 97.69 81 SER A C 1
ATOM 648 O O . SER A 1 81 ? 0.108 2.480 -0.408 1.00 97.69 81 SER A O 1
ATOM 650 N N . LEU A 1 82 ? -0.970 2.916 1.514 1.00 98.00 82 LEU A N 1
ATOM 651 C CA . LEU A 1 82 ? 0.122 2.484 2.387 1.00 98.00 82 LEU A CA 1
ATOM 652 C C . LEU A 1 82 ? 0.439 0.999 2.221 1.00 98.00 82 LEU A C 1
ATOM 654 O O . LEU A 1 82 ? 1.600 0.633 2.076 1.00 98.00 82 LEU A O 1
ATOM 658 N N . GLN A 1 83 ? -0.577 0.132 2.190 1.00 97.88 83 GLN A N 1
ATOM 659 C CA . GLN A 1 83 ? -0.363 -1.298 1.954 1.00 97.88 83 GLN A CA 1
ATOM 660 C C . GLN A 1 83 ? 0.309 -1.549 0.591 1.00 97.88 83 GLN A C 1
ATOM 662 O O . GLN A 1 83 ? 1.210 -2.383 0.498 1.00 97.88 83 GLN A O 1
ATOM 667 N N . THR A 1 84 ? -0.070 -0.795 -0.448 1.00 97.81 84 THR A N 1
ATOM 668 C CA . THR A 1 84 ? 0.583 -0.848 -1.767 1.00 97.81 84 THR A CA 1
ATOM 669 C C . THR A 1 84 ? 2.055 -0.428 -1.676 1.00 97.81 84 THR A C 1
ATOM 671 O O . THR A 1 84 ? 2.924 -1.139 -2.184 1.00 97.81 84 THR A O 1
ATOM 674 N N . LEU A 1 85 ? 2.368 0.664 -0.971 1.00 97.56 85 LEU A N 1
ATOM 675 C CA . LEU A 1 85 ? 3.745 1.126 -0.757 1.00 97.56 85 LEU A CA 1
ATOM 676 C C . LEU A 1 85 ? 4.590 0.106 0.026 1.00 97.56 85 LEU A C 1
ATOM 678 O O . LEU A 1 85 ? 5.705 -0.223 -0.377 1.00 97.56 85 LEU A O 1
ATOM 682 N N . ILE A 1 86 ? 4.048 -0.445 1.114 1.00 97.12 86 ILE A N 1
ATOM 683 C CA . ILE A 1 86 ? 4.716 -1.477 1.921 1.00 97.12 86 ILE A CA 1
ATOM 684 C C . ILE A 1 86 ? 4.990 -2.722 1.075 1.00 97.12 86 ILE A C 1
ATOM 686 O O . ILE A 1 86 ? 6.079 -3.293 1.160 1.00 97.12 86 ILE A O 1
ATOM 690 N N . SER A 1 87 ? 4.046 -3.117 0.213 1.00 96.25 87 SER A N 1
ATOM 691 C CA . SER A 1 87 ? 4.267 -4.233 -0.708 1.00 96.25 87 SER A CA 1
ATOM 692 C C . SER A 1 87 ? 5.461 -3.971 -1.629 1.00 96.25 87 SER A C 1
ATOM 694 O O . SER A 1 87 ? 6.276 -4.868 -1.819 1.00 96.25 87 SER A O 1
ATOM 696 N N . TRP A 1 88 ? 5.621 -2.744 -2.144 1.00 95.88 88 TRP A N 1
ATOM 697 C CA . TRP A 1 88 ? 6.752 -2.380 -2.997 1.00 95.88 88 TRP A CA 1
ATOM 698 C C . TRP A 1 88 ? 8.082 -2.520 -2.251 1.00 95.88 88 TRP A C 1
ATOM 700 O O . TRP A 1 88 ? 9.012 -3.133 -2.776 1.00 95.88 88 TRP A O 1
ATOM 710 N N . LEU A 1 89 ? 8.154 -2.045 -1.001 1.00 94.00 89 LEU A N 1
ATOM 711 C CA . LEU A 1 89 ? 9.343 -2.194 -0.154 1.00 94.00 89 LEU A CA 1
ATOM 712 C C . LEU A 1 89 ? 9.705 -3.670 0.064 1.00 94.00 89 LEU A C 1
ATOM 714 O O . LEU A 1 89 ? 10.876 -4.042 -0.020 1.00 94.00 89 LEU A O 1
ATOM 718 N N . MET A 1 90 ? 8.714 -4.532 0.303 1.00 93.00 90 MET A N 1
ATOM 719 C CA . MET A 1 90 ? 8.937 -5.977 0.438 1.00 93.00 90 MET A CA 1
ATOM 720 C C . MET A 1 90 ? 9.391 -6.614 -0.881 1.00 93.00 90 MET A C 1
ATOM 722 O O . MET A 1 90 ? 10.330 -7.413 -0.888 1.00 93.00 90 MET A O 1
ATOM 726 N N . TRP A 1 91 ? 8.766 -6.242 -2.002 1.00 92.00 91 TRP A N 1
ATOM 727 C CA . TRP A 1 91 ? 9.138 -6.700 -3.341 1.00 92.00 91 TRP A CA 1
ATOM 728 C C . TRP A 1 91 ? 10.560 -6.295 -3.719 1.00 92.00 91 TRP A C 1
ATOM 730 O O . TRP A 1 91 ? 11.271 -7.094 -4.316 1.00 92.00 91 TRP A O 1
ATOM 740 N N . GLN A 1 92 ? 11.017 -5.103 -3.340 1.00 89.62 92 GLN A N 1
ATOM 741 C CA . GLN A 1 92 ? 12.399 -4.680 -3.591 1.00 89.62 92 GLN A CA 1
ATOM 742 C C . GLN A 1 92 ? 13.387 -5.299 -2.593 1.00 89.62 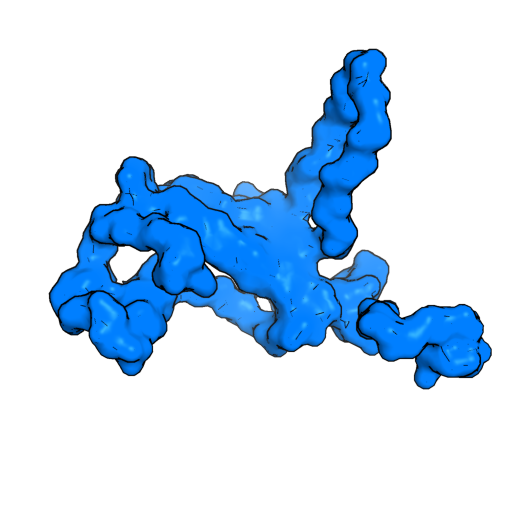92 GLN A C 1
ATOM 744 O O . GLN A 1 92 ? 14.599 -5.247 -2.793 1.00 89.62 92 GLN A O 1
ATOM 749 N N . GLY A 1 93 ? 12.890 -5.935 -1.529 1.00 87.56 93 GLY A N 1
ATOM 750 C CA . GLY A 1 93 ? 13.706 -6.441 -0.433 1.00 87.56 93 GLY A CA 1
ATOM 751 C C . GLY A 1 93 ? 14.279 -5.330 0.449 1.00 87.56 93 GLY A C 1
ATOM 752 O O . GLY A 1 93 ? 15.307 -5.553 1.084 1.00 87.56 93 GLY A O 1
ATOM 753 N N . GLU A 1 94 ? 13.657 -4.147 0.472 1.00 88.50 94 GLU A N 1
ATOM 754 C CA . GLU A 1 94 ? 13.961 -3.059 1.415 1.00 88.50 94 GLU A CA 1
ATOM 755 C C . GLU A 1 94 ? 13.559 -3.402 2.842 1.00 88.50 94 GLU A C 1
ATOM 757 O O . GLU A 1 94 ? 14.250 -3.038 3.790 1.00 88.50 94 GLU A O 1
ATOM 762 N N . ILE A 1 95 ? 12.493 -4.184 2.989 1.00 90.19 95 ILE A N 1
ATOM 763 C CA . ILE A 1 95 ? 12.068 -4.739 4.270 1.00 90.19 95 ILE A CA 1
ATOM 764 C C . ILE A 1 95 ? 11.867 -6.249 4.161 1.00 90.19 95 ILE A C 1
ATOM 766 O O . ILE A 1 95 ? 11.710 -6.803 3.069 1.00 90.19 95 ILE A O 1
ATOM 770 N N . THR A 1 96 ? 11.882 -6.927 5.309 1.00 87.88 96 THR A N 1
ATOM 771 C CA . THR A 1 96 ? 11.659 -8.376 5.356 1.00 87.88 96 THR A CA 1
ATOM 772 C C . THR A 1 96 ? 10.219 -8.688 4.934 1.00 87.88 96 THR A C 1
ATOM 774 O O . THR A 1 96 ? 9.291 -8.119 5.511 1.00 87.88 96 THR A O 1
ATOM 777 N N . PRO A 1 97 ? 10.007 -9.585 3.956 1.00 86.12 97 PRO A N 1
ATOM 778 C CA . PRO A 1 97 ? 8.668 -9.974 3.536 1.00 86.12 97 PRO A CA 1
ATOM 779 C C . PRO A 1 97 ? 7.886 -10.687 4.643 1.00 86.12 97 PRO A C 1
ATOM 781 O O . PRO A 1 97 ? 8.429 -11.534 5.354 1.00 86.12 97 PRO A O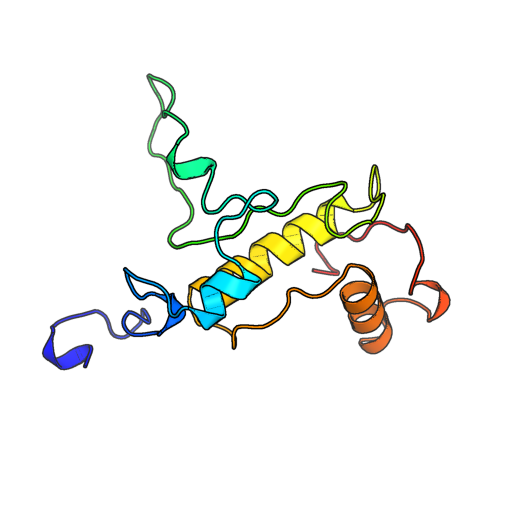 1
ATOM 784 N N . GLY A 1 98 ? 6.592 -10.392 4.726 1.00 91.06 98 GLY A N 1
ATOM 785 C CA . GLY A 1 98 ? 5.642 -11.012 5.644 1.00 91.06 98 GLY A CA 1
ATOM 786 C C . GLY A 1 98 ? 4.206 -10.625 5.282 1.00 91.06 98 GLY A C 1
ATOM 787 O O . GLY A 1 98 ? 3.993 -10.017 4.229 1.00 91.06 98 GLY A O 1
ATOM 788 N N . PRO A 1 99 ? 3.221 -10.952 6.135 1.00 92.81 99 PRO A N 1
ATOM 789 C CA . PRO A 1 99 ? 1.854 -10.476 5.959 1.00 92.81 99 PRO A CA 1
ATOM 790 C C . PRO A 1 99 ? 1.820 -8.945 5.889 1.00 92.81 99 PRO A C 1
ATOM 792 O O . PRO A 1 99 ? 2.476 -8.270 6.686 1.00 92.81 99 PRO A O 1
ATOM 795 N N . LEU A 1 100 ? 1.049 -8.389 4.951 1.00 94.38 100 LEU A N 1
ATOM 796 C CA . LEU A 1 100 ? 0.803 -6.947 4.927 1.00 94.38 100 LEU A CA 1
ATOM 797 C C . LEU A 1 100 ? 0.053 -6.529 6.201 1.00 94.38 100 LEU A C 1
ATOM 799 O O . LEU A 1 100 ? -0.856 -7.247 6.625 1.00 94.38 100 LEU A O 1
ATOM 803 N N . PRO A 1 101 ? 0.389 -5.373 6.801 1.00 96.31 101 PRO A N 1
ATOM 804 C CA . PRO A 1 101 ? -0.311 -4.902 7.986 1.00 96.31 101 PRO A CA 1
ATOM 805 C C . PRO A 1 101 ? -1.783 -4.646 7.660 1.00 96.31 101 PRO A C 1
ATOM 807 O O . PRO A 1 101 ? -2.120 -4.038 6.636 1.00 96.31 101 PRO A O 1
ATOM 810 N N . SER A 1 102 ? -2.668 -5.098 8.544 1.00 97.56 102 SER A N 1
ATOM 811 C CA . SER A 1 102 ? -4.090 -4.787 8.452 1.00 97.56 102 SER A CA 1
ATOM 812 C C . SER A 1 102 ? -4.340 -3.298 8.723 1.00 97.56 102 SER A C 1
ATOM 814 O O . SER A 1 102 ? -3.509 -2.601 9.311 1.00 97.56 102 SER A O 1
ATOM 816 N N . LEU A 1 103 ? -5.526 -2.801 8.360 1.00 97.94 103 LEU A N 1
ATOM 817 C CA . LEU A 1 103 ? -5.951 -1.435 8.702 1.00 97.94 103 LEU A CA 1
ATOM 818 C C . LEU A 1 103 ? -5.857 -1.183 10.219 1.00 97.94 103 LEU A C 1
ATOM 820 O O . LEU A 1 103 ? -5.444 -0.106 10.650 1.00 97.94 103 LEU A O 1
ATOM 824 N N . ARG A 1 104 ? -6.151 -2.206 11.032 1.00 97.81 104 ARG A N 1
ATOM 825 C CA . ARG A 1 104 ? -6.039 -2.148 12.494 1.00 97.81 104 ARG A CA 1
ATOM 826 C C . ARG A 1 104 ? -4.585 -2.077 12.973 1.00 97.81 104 ARG A C 1
ATOM 828 O O . ARG A 1 104 ? -4.314 -1.351 13.926 1.00 97.81 104 ARG A O 1
ATOM 835 N N . ASP A 1 105 ? -3.653 -2.773 12.318 1.00 98.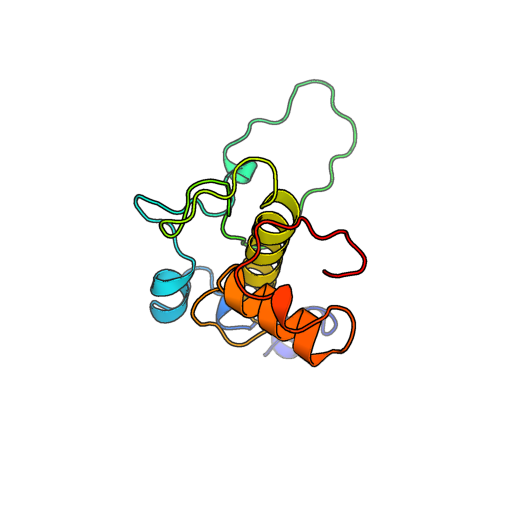19 105 ASP A N 1
ATOM 836 C CA . ASP A 1 105 ? -2.217 -2.714 12.651 1.00 98.19 105 ASP A CA 1
ATOM 837 C C . ASP A 1 105 ? -1.621 -1.334 12.347 1.00 98.19 105 ASP A C 1
ATOM 839 O O . ASP A 1 105 ? -0.797 -0.815 13.109 1.00 98.19 105 ASP A O 1
ATOM 843 N N . ILE A 1 106 ? -2.080 -0.713 11.256 1.00 97.94 106 ILE A N 1
ATOM 844 C CA . ILE A 1 106 ? -1.720 0.661 10.890 1.00 97.94 106 ILE A CA 1
ATOM 845 C C . ILE A 1 106 ? -2.240 1.629 11.962 1.00 97.94 106 ILE A C 1
ATOM 847 O O . ILE A 1 106 ? -1.461 2.396 12.525 1.00 97.94 106 ILE A O 1
ATOM 851 N N . GLN A 1 107 ? -3.522 1.534 12.336 1.00 98.12 107 GLN A N 1
ATOM 852 C CA . GLN A 1 107 ? -4.099 2.349 13.416 1.00 98.12 107 GLN A CA 1
ATOM 853 C C . GLN A 1 107 ? -3.354 2.169 14.744 1.00 98.12 107 GLN A C 1
ATOM 855 O O . GLN A 1 107 ? -3.038 3.148 15.418 1.00 98.12 107 GLN A O 1
ATOM 860 N N . ALA A 1 108 ? -3.037 0.926 15.114 1.00 98.19 108 ALA A N 1
ATOM 861 C CA . ALA A 1 108 ? -2.289 0.624 16.330 1.00 98.19 108 ALA A CA 1
ATOM 862 C C . ALA A 1 108 ? -0.878 1.225 16.307 1.00 98.19 108 ALA A C 1
ATOM 864 O O . ALA A 1 108 ? -0.383 1.671 17.342 1.00 98.19 108 ALA A O 1
ATOM 865 N N . SER A 1 109 ? -0.239 1.272 15.136 1.00 97.31 109 SER A N 1
ATOM 866 C CA . SER A 1 109 ? 1.065 1.913 14.967 1.00 97.31 109 SER A CA 1
ATOM 867 C C . SER A 1 109 ? 0.989 3.425 15.155 1.00 97.31 109 SER A C 1
ATOM 869 O O . SER A 1 109 ? 1.796 3.965 15.906 1.00 97.31 109 SER A O 1
ATOM 871 N N . ILE A 1 110 ? -0.021 4.084 14.587 1.00 97.38 110 ILE A N 1
ATOM 872 C CA . ILE A 1 110 ? -0.248 5.530 14.754 1.00 97.38 110 ILE A CA 1
ATOM 873 C C . ILE A 1 110 ? -0.498 5.882 16.231 1.00 97.38 110 ILE A C 1
ATOM 875 O O . ILE A 1 110 ? 0.119 6.798 16.773 1.00 97.38 110 ILE A O 1
ATOM 879 N N . VAL A 1 111 ? -1.335 5.106 16.930 1.00 97.81 111 VAL A N 1
ATOM 880 C CA . VAL A 1 111 ? -1.562 5.289 18.377 1.00 97.81 111 VAL A CA 1
ATOM 881 C C . VAL A 1 111 ? -0.280 5.072 19.181 1.00 97.81 111 VAL A C 1
ATOM 883 O O . VAL A 1 111 ? -0.012 5.813 20.124 1.00 97.81 111 VAL A O 1
ATOM 886 N N . ARG A 1 112 ? 0.537 4.077 18.814 1.00 97.62 112 ARG A N 1
ATOM 887 C CA . ARG A 1 112 ? 1.823 3.807 19.476 1.00 97.62 112 ARG A CA 1
ATOM 888 C C . ARG A 1 112 ? 2.807 4.972 19.331 1.00 97.62 112 ARG A C 1
ATOM 890 O O . ARG A 1 112 ? 3.572 5.207 20.259 1.00 97.62 112 ARG A O 1
ATOM 897 N N . PHE A 1 113 ? 2.773 5.700 18.214 1.00 95.75 113 PHE A N 1
ATOM 898 C CA . PHE A 1 113 ? 3.568 6.918 18.017 1.00 95.75 113 PHE A CA 1
ATOM 899 C C . PHE A 1 113 ? 3.037 8.137 18.789 1.00 95.75 113 PHE A C 1
ATOM 901 O O . PHE A 1 113 ? 3.722 9.152 18.854 1.00 95.75 113 PHE A O 1
ATOM 908 N N . GLY A 1 114 ? 1.861 8.034 19.415 1.00 94.94 114 GLY A N 1
ATOM 909 C CA . GLY A 1 114 ? 1.266 9.109 20.211 1.00 94.94 114 GLY A CA 1
ATOM 910 C C . GLY A 1 114 ? 0.476 10.138 19.400 1.00 94.94 114 GLY A C 1
ATOM 911 O O . GLY A 1 114 ? 0.060 11.143 19.965 1.00 94.94 114 GLY A O 1
ATOM 912 N N . ASP A 1 115 ? 0.239 9.889 18.109 1.00 95.94 115 ASP A N 1
ATOM 913 C CA . ASP A 1 115 ? -0.444 10.835 17.214 1.00 95.94 115 ASP A CA 1
ATOM 914 C C . ASP A 1 115 ? -1.980 10.812 17.365 1.00 95.94 115 ASP A C 1
ATOM 916 O O . ASP A 1 115 ? -2.663 11.824 17.212 1.00 95.94 115 ASP A O 1
ATOM 920 N N . LYS A 1 116 ? -2.548 9.655 17.731 1.00 96.44 116 LYS A N 1
ATOM 921 C CA . LYS A 1 116 ? -4.000 9.464 17.906 1.00 96.44 116 LYS A CA 1
ATOM 922 C C . LYS A 1 116 ? -4.321 8.788 19.247 1.00 96.44 116 LYS A C 1
ATOM 924 O O . LYS A 1 116 ? -3.503 8.026 19.770 1.00 96.44 116 LYS A O 1
ATOM 929 N N . PRO A 1 117 ? -5.528 8.999 19.810 1.00 97.56 117 PRO A N 1
ATOM 930 C CA . PRO A 1 117 ? -5.963 8.318 21.030 1.00 97.56 117 PRO A CA 1
ATOM 931 C C . PRO A 1 117 ? -6.217 6.821 20.798 1.00 97.56 117 PRO A C 1
ATOM 933 O O . PRO A 1 117 ? -6.502 6.389 19.686 1.00 97.56 117 PRO A O 1
ATOM 936 N N . LYS A 1 118 ? -6.224 6.014 21.870 1.00 97.75 118 LYS A N 1
ATOM 937 C CA . LYS A 1 118 ? -6.485 4.558 21.795 1.00 97.75 118 LYS A CA 1
ATOM 938 C C . LYS A 1 118 ? -7.815 4.186 21.125 1.00 97.75 118 LYS A C 1
ATOM 940 O O . LYS A 1 118 ? -7.898 3.119 20.524 1.00 97.75 118 LYS A O 1
ATOM 945 N N . SER A 1 119 ? -8.827 5.053 21.202 1.00 97.88 119 SER A N 1
ATOM 946 C CA . SER A 1 119 ? -10.130 4.876 20.541 1.00 97.88 119 SER A CA 1
ATOM 947 C C . SER A 1 119 ? -10.057 4.890 19.010 1.00 97.88 119 SER A C 1
ATOM 949 O O . SER A 1 119 ? -11.008 4.478 18.355 1.00 97.88 119 SER A O 1
ATOM 951 N N . PHE A 1 120 ? -8.935 5.332 18.436 1.00 98.00 120 PHE A N 1
ATOM 952 C CA . PHE A 1 120 ? -8.693 5.312 16.996 1.00 98.00 120 PHE A CA 1
ATOM 953 C C . PHE A 1 120 ? -8.588 3.886 16.434 1.00 98.00 120 PHE A C 1
ATOM 955 O O . PHE A 1 120 ? -8.956 3.641 15.284 1.00 98.00 120 PHE A O 1
ATOM 962 N N . ILE A 1 121 ? -8.115 2.928 17.240 1.00 98.12 121 ILE A N 1
ATOM 963 C CA . ILE A 1 121 ? -7.966 1.528 16.828 1.00 98.12 121 ILE A CA 1
ATOM 964 C C . ILE A 1 121 ? -9.348 0.889 16.673 1.00 98.12 121 ILE A C 1
ATOM 966 O O . ILE A 1 121 ? -10.126 0.824 17.620 1.00 98.12 121 ILE A O 1
ATOM 970 N N . GLY A 1 122 ? -9.624 0.355 15.487 1.00 96.81 122 GLY A N 1
ATOM 971 C CA . GLY A 1 122 ? -10.923 -0.197 15.107 1.00 96.81 122 GLY A CA 1
ATOM 972 C C . GLY A 1 122 ? -11.937 0.853 14.648 1.00 96.81 122 GLY A C 1
ATOM 973 O O . GLY A 1 122 ? -13.070 0.488 14.346 1.00 96.81 122 GLY A O 1
ATOM 974 N N . SER A 1 123 ? -11.559 2.133 14.586 1.00 97.19 123 SER A N 1
ATOM 975 C CA . SER A 1 123 ? -12.414 3.175 14.013 1.00 97.19 123 SER A CA 1
ATOM 976 C C . SER A 1 123 ? -12.445 3.101 12.479 1.00 97.19 123 SER A C 1
ATOM 978 O O . SER A 1 123 ? -11.605 2.446 11.861 1.00 97.19 123 SER A O 1
ATOM 980 N N . CYS A 1 124 ? -13.397 3.808 11.865 1.00 97.38 124 CYS A N 1
ATOM 981 C CA . CYS A 1 124 ? -13.470 4.032 10.414 1.00 97.38 124 CYS A CA 1
ATOM 982 C C . CYS A 1 124 ? -12.974 5.439 10.032 1.00 97.38 124 CYS A C 1
ATOM 984 O O . CYS A 1 124 ? -13.501 6.071 9.119 1.00 97.38 124 CYS A O 1
ATOM 986 N N . GLN A 1 125 ? -12.033 5.997 10.795 1.00 96.94 125 GLN A N 1
ATOM 987 C CA . GLN A 1 125 ? -11.485 7.320 10.509 1.00 96.94 125 GLN A CA 1
ATOM 988 C C . GLN A 1 125 ? -10.451 7.235 9.381 1.00 96.94 125 GLN A C 1
ATOM 990 O O . GLN A 1 125 ? -9.650 6.304 9.336 1.00 96.94 125 GLN A O 1
ATOM 995 N N . TRP A 1 126 ? -10.463 8.216 8.478 1.00 94.44 126 TRP A N 1
ATOM 996 C CA . TRP A 1 126 ? -9.446 8.349 7.436 1.00 94.44 126 TRP A CA 1
ATOM 997 C C . TRP A 1 126 ? -8.119 8.861 8.023 1.00 94.44 126 TRP A C 1
ATOM 999 O O . TRP A 1 126 ? -8.099 9.488 9.086 1.00 94.44 126 TRP A O 1
ATOM 1009 N N . ILE A 1 127 ? -7.021 8.595 7.315 1.00 96.19 127 ILE A N 1
ATOM 1010 C CA . ILE A 1 127 ? -5.679 9.129 7.599 1.00 96.19 127 ILE A CA 1
ATOM 1011 C C . ILE A 1 127 ? -5.161 9.905 6.389 1.00 96.19 127 ILE A C 1
ATOM 1013 O O . ILE A 1 127 ? -5.603 9.657 5.263 1.00 96.19 127 ILE A O 1
ATOM 1017 N N . GLY A 1 128 ? -4.261 10.857 6.616 1.00 92.62 128 GLY A N 1
ATOM 1018 C CA . GLY A 1 128 ? -3.611 11.649 5.580 1.00 92.62 128 GLY A CA 1
ATOM 1019 C C . GLY A 1 128 ? -2.168 11.217 5.342 1.00 92.62 128 GLY A C 1
ATOM 1020 O O . GLY A 1 128 ? -1.691 10.231 5.892 1.00 92.62 128 GLY A O 1
ATOM 1021 N N . SER A 1 129 ? -1.460 11.979 4.509 1.00 88.94 129 SER A N 1
ATOM 1022 C CA . SER A 1 129 ? -0.059 11.716 4.157 1.00 88.94 129 SER A CA 1
ATOM 1023 C C . SER A 1 129 ? 0.926 11.918 5.306 1.00 88.94 129 SER A C 1
ATOM 1025 O O . SER A 1 129 ? 2.053 11.464 5.194 1.00 88.94 129 SER A O 1
ATOM 1027 N N . LEU A 1 130 ? 0.542 12.643 6.362 1.00 88.94 130 LEU A N 1
ATOM 1028 C CA . LEU A 1 130 ? 1.393 12.831 7.539 1.00 88.94 130 LEU A CA 1
ATOM 1029 C C . LEU A 1 130 ? 1.453 11.556 8.384 1.00 88.94 130 LEU A C 1
ATOM 1031 O O . LEU A 1 130 ? 2.480 11.259 8.983 1.00 88.94 130 LEU A O 1
ATOM 1035 N N . GLU A 1 131 ? 0.345 10.820 8.437 1.00 88.19 131 GLU A N 1
ATOM 1036 C CA . GLU A 1 131 ? 0.251 9.560 9.164 1.00 88.19 131 GLU A CA 1
ATOM 1037 C C . GLU A 1 131 ? 0.810 8.352 8.383 1.00 88.19 131 GLU A C 1
ATOM 1039 O O . GLU A 1 131 ? 0.895 7.264 8.959 1.00 88.19 131 GLU A O 1
ATOM 1044 N N . LEU A 1 132 ? 1.148 8.522 7.095 1.00 83.12 132 LEU A N 1
ATOM 1045 C CA . LEU A 1 132 ? 1.776 7.503 6.238 1.00 83.12 132 LEU A CA 1
ATOM 1046 C C . LEU A 1 132 ? 3.298 7.486 6.397 1.00 83.12 132 LEU A C 1
ATOM 1048 O O . LEU A 1 132 ? 3.840 6.361 6.502 1.00 83.12 132 LEU A O 1
#

pLDDT: mean 90.45, std 8.34, range [64.81, 98.19]